Protein AF-A0A200I199-F1 (afdb_monomer)

Sequence (143 aa):
MKKSARWTRQQKIDGLIDVIFMLIFLLCLMLLKYFGISTSFLWPILLFPWMINGALRRKRMFREVTMMMELLDIPVAELRKVLGFGSYDLTEWDEKRTLISLPYLYRLVDYVEERYFIAFHEHYNKEAAAKKLAEKHAAVVSD

Radius of gyration: 23.82 Å; Cα contacts (8 Å, |Δi|>4): 59; chains: 1; bounding box: 81×35×56 Å

Organism: NCBI:txid44008

pLDDT: mean 80.81, std 11.54, range [34.47, 93.56]

Solvent-accessible surface area (backbone atoms only — not comparable to full-atom values): 8459 Å² total; per-residue (Å²): 132,86,75,71,89,72,75,51,74,64,56,52,54,53,52,49,50,53,52,51,53,51,52,54,50,51,50,52,53,51,52,39,48,72,73,70,43,83,61,81,82,50,60,78,53,66,55,46,63,58,53,52,51,49,54,51,49,48,53,50,51,52,51,53,43,50,54,46,27,68,74,67,70,55,52,64,73,55,56,25,57,79,71,70,49,56,81,80,76,52,78,63,96,41,90,90,77,47,90,71,56,67,76,58,49,55,53,48,44,56,50,50,53,52,51,49,52,50,56,49,52,51,50,51,51,51,52,54,49,49,51,55,50,52,52,52,54,54,60,63,72,75,111

Secondary structure (DSSP, 8-state):
-----PPPHHHHHHHHHHHHHHHHHHHHHHHHHHTT---TTSGGGGGHHHHHHHHHHHHHHHHHHHHHHHHTT--HHHHHHHHT--TTT-SS--TTT----HHHHHHHHHHHHHHHHHHHHHHHHHHHHHHHHHHHHHHHH--

Structure (mmCIF, N/CA/C/O backbone):
data_AF-A0A200I199-F1
#
_entry.id   AF-A0A200I199-F1
#
loop_
_atom_site.group_PDB
_atom_site.id
_atom_site.type_symbol
_atom_site.label_atom_id
_atom_site.label_alt_id
_atom_site.label_comp_id
_atom_site.label_asym_id
_atom_site.label_entity_id
_atom_site.label_seq_id
_atom_site.pdbx_PDB_ins_code
_atom_site.Cartn_x
_atom_site.Cartn_y
_atom_site.Cartn_z
_atom_site.occupancy
_atom_site.B_iso_or_equiv
_atom_site.auth_seq_id
_atom_site.auth_comp_id
_atom_site.auth_asym_id
_atom_site.auth_atom_id
_atom_site.pdbx_PDB_model_num
ATOM 1 N N . MET A 1 1 ? -2.308 -23.236 -14.151 1.00 34.47 1 MET A N 1
ATOM 2 C CA . MET A 1 1 ? -2.199 -23.449 -12.688 1.00 34.47 1 MET A CA 1
ATOM 3 C C . MET A 1 1 ? -2.660 -22.189 -11.962 1.00 34.47 1 MET A C 1
ATOM 5 O O . MET A 1 1 ? -1.994 -21.168 -12.074 1.00 34.47 1 MET A O 1
ATOM 9 N N . LYS A 1 2 ? -3.802 -22.218 -11.259 1.00 35.47 2 LYS A N 1
ATOM 10 C CA . LYS A 1 2 ? -4.206 -21.118 -10.366 1.00 35.47 2 LYS A CA 1
ATOM 11 C C . LYS A 1 2 ? -3.280 -21.153 -9.146 1.00 35.47 2 LYS A C 1
ATOM 13 O O . LYS A 1 2 ? -3.455 -22.008 -8.285 1.00 35.47 2 LYS A O 1
ATOM 18 N N . LYS A 1 3 ? -2.273 -20.273 -9.090 1.00 44.31 3 LYS A N 1
ATOM 19 C CA . LYS A 1 3 ? -1.531 -20.019 -7.847 1.00 44.31 3 LYS A CA 1
ATOM 20 C C . LYS A 1 3 ? -2.570 -19.558 -6.823 1.00 44.31 3 LYS A C 1
ATOM 22 O O . LYS A 1 3 ? -3.165 -18.498 -7.003 1.00 44.31 3 LYS A O 1
ATOM 27 N N . SER A 1 4 ? -2.848 -20.377 -5.807 1.00 43.34 4 SER A N 1
ATOM 28 C CA . SER A 1 4 ? -3.635 -19.959 -4.644 1.00 43.34 4 SER A CA 1
ATOM 29 C C . SER A 1 4 ? -3.098 -18.611 -4.176 1.00 43.34 4 SER A C 1
ATOM 31 O O . SER A 1 4 ? -1.875 -18.464 -4.107 1.00 43.34 4 SER A O 1
ATOM 33 N N . ALA A 1 5 ? -3.975 -17.641 -3.909 1.00 57.00 5 ALA A N 1
ATOM 34 C CA . ALA A 1 5 ? -3.603 -16.297 -3.480 1.00 57.00 5 ALA A CA 1
ATOM 35 C C . ALA A 1 5 ? -2.814 -16.368 -2.161 1.00 57.00 5 ALA A C 1
ATOM 37 O O . ALA A 1 5 ? -3.377 -16.313 -1.071 1.00 57.00 5 ALA A O 1
ATOM 38 N N . ARG A 1 6 ? -1.500 -16.581 -2.262 1.00 65.38 6 ARG A N 1
ATOM 39 C CA . ARG A 1 6 ? -0.584 -16.624 -1.131 1.00 65.38 6 ARG A CA 1
ATOM 40 C C . ARG A 1 6 ? -0.460 -15.191 -0.653 1.00 65.38 6 ARG A C 1
ATOM 42 O O . ARG A 1 6 ? -0.031 -14.334 -1.417 1.00 65.38 6 ARG A O 1
ATOM 49 N N . TRP A 1 7 ? -0.888 -14.945 0.577 1.00 61.69 7 TRP A N 1
ATOM 50 C CA . TRP A 1 7 ? -0.803 -13.613 1.156 1.00 61.69 7 TRP A CA 1
ATOM 51 C C . TRP A 1 7 ? 0.652 -13.166 1.212 1.00 61.69 7 TRP A C 1
ATOM 53 O O . TRP A 1 7 ? 1.525 -13.955 1.604 1.00 61.69 7 TRP A O 1
ATOM 63 N N . THR A 1 8 ? 0.884 -11.913 0.832 1.00 73.94 8 THR A N 1
ATOM 64 C CA . THR A 1 8 ? 2.205 -11.288 0.916 1.00 73.94 8 THR A CA 1
ATOM 65 C C . THR A 1 8 ? 2.643 -11.199 2.378 1.00 73.94 8 THR A C 1
ATOM 67 O O . THR A 1 8 ? 1.831 -11.316 3.306 1.00 73.94 8 THR A O 1
ATOM 70 N N . ARG A 1 9 ? 3.947 -11.042 2.629 1.00 77.06 9 ARG A N 1
ATOM 71 C CA . ARG A 1 9 ? 4.453 -10.954 4.009 1.00 77.06 9 ARG A CA 1
ATOM 72 C C . ARG A 1 9 ? 3.818 -9.771 4.744 1.00 77.06 9 ARG A C 1
ATOM 74 O O . ARG A 1 9 ? 3.366 -9.944 5.875 1.00 77.06 9 ARG A O 1
ATOM 81 N N . GLN A 1 10 ? 3.724 -8.619 4.083 1.00 75.94 10 GLN A N 1
ATOM 82 C CA . GLN A 1 10 ? 3.083 -7.429 4.640 1.00 75.94 10 GLN A CA 1
ATOM 83 C C . GLN A 1 10 ? 1.581 -7.641 4.889 1.00 75.94 10 GLN A C 1
ATOM 85 O O . GLN A 1 10 ? 1.108 -7.285 5.964 1.00 75.94 10 GLN A O 1
ATOM 90 N N . GLN A 1 11 ? 0.848 -8.326 3.997 1.00 79.06 11 GLN A N 1
ATOM 91 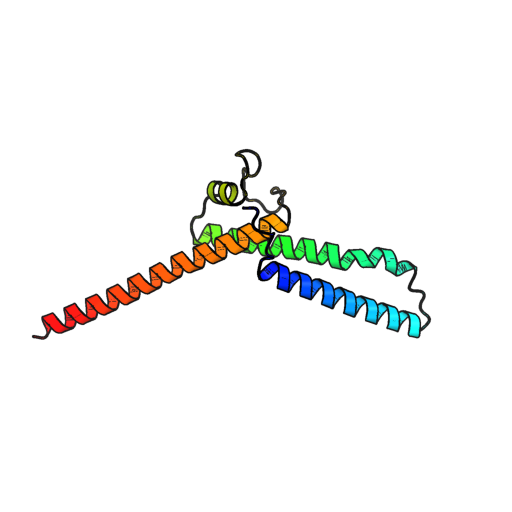C CA . GLN A 1 11 ? -0.569 -8.667 4.229 1.00 79.06 11 GLN A CA 1
ATOM 92 C C . GLN A 1 11 ? -0.786 -9.465 5.517 1.00 79.06 11 GLN A C 1
ATOM 94 O O . GLN A 1 11 ? -1.761 -9.241 6.230 1.00 79.06 11 GLN A O 1
ATOM 99 N N . LYS A 1 12 ? 0.117 -10.400 5.833 1.00 81.44 12 LYS A N 1
ATOM 100 C CA . LYS A 1 12 ? 0.027 -11.194 7.067 1.00 81.44 12 LYS A CA 1
ATOM 101 C C . LYS A 1 12 ? 0.266 -10.349 8.312 1.00 81.44 12 LYS A C 1
ATOM 103 O O . LYS A 1 12 ? -0.459 -10.507 9.288 1.00 81.44 12 LYS A O 1
ATOM 108 N N . ILE A 1 13 ? 1.274 -9.477 8.276 1.00 82.88 13 ILE A N 1
ATOM 109 C CA . ILE A 1 13 ? 1.602 -8.581 9.392 1.00 82.88 13 ILE A CA 1
ATOM 110 C C . ILE A 1 13 ? 0.434 -7.629 9.642 1.00 82.88 13 ILE A C 1
ATOM 112 O O . ILE A 1 13 ? -0.039 -7.514 10.768 1.00 82.88 13 ILE A O 1
ATOM 116 N N . ASP A 1 14 ? -0.084 -7.019 8.583 1.00 81.88 14 ASP A N 1
ATOM 117 C CA . ASP A 1 14 ? -1.200 -6.088 8.669 1.00 81.88 14 ASP A CA 1
ATOM 118 C C . ASP A 1 14 ? -2.497 -6.769 9.130 1.00 81.88 14 ASP A C 1
ATOM 120 O O . ASP A 1 14 ? -3.224 -6.209 9.947 1.00 81.88 14 ASP A O 1
ATOM 124 N N . GLY A 1 15 ? -2.767 -7.996 8.673 1.00 82.62 15 GLY A N 1
ATOM 125 C CA . GLY A 1 15 ? -3.896 -8.786 9.166 1.00 82.62 15 GLY A CA 1
ATOM 126 C C . GLY A 1 15 ? -3.762 -9.145 10.649 1.00 82.62 15 GLY A C 1
ATOM 127 O O . GLY A 1 15 ? -4.745 -9.125 11.384 1.00 82.62 15 GLY A O 1
ATOM 128 N N . LEU A 1 16 ? -2.544 -9.421 11.119 1.00 86.75 16 LEU A N 1
ATOM 129 C CA . LEU A 1 16 ? -2.282 -9.692 12.533 1.00 86.75 16 LEU A CA 1
ATOM 130 C C . LEU A 1 16 ? -2.459 -8.430 13.392 1.00 86.75 16 LEU A C 1
ATOM 132 O O . LEU A 1 16 ? -3.040 -8.507 14.472 1.00 86.75 16 LEU A O 1
ATOM 136 N N . ILE A 1 17 ? -2.034 -7.267 12.890 1.00 84.31 17 ILE A N 1
ATOM 137 C CA . ILE A 1 17 ? -2.279 -5.967 13.532 1.00 84.31 17 ILE A CA 1
ATOM 138 C C . ILE A 1 17 ? -3.784 -5.699 13.653 1.00 84.31 17 ILE A C 1
ATOM 140 O O . ILE A 1 17 ? -4.239 -5.299 14.724 1.00 84.31 17 ILE A O 1
ATOM 144 N N . ASP A 1 18 ? -4.566 -5.965 12.603 1.00 82.94 18 ASP A N 1
ATOM 145 C CA . ASP A 1 18 ? -6.025 -5.796 12.641 1.00 82.94 18 ASP A CA 1
ATOM 146 C C . ASP A 1 18 ? -6.681 -6.682 13.711 1.00 82.94 18 ASP A C 1
ATOM 148 O O . ASP A 1 18 ? -7.536 -6.215 14.467 1.00 82.94 18 ASP A O 1
ATOM 152 N N . VAL A 1 19 ? -6.243 -7.940 13.835 1.00 86.44 19 VAL A N 1
ATOM 153 C CA . VAL A 1 19 ? -6.731 -8.860 14.876 1.00 86.44 19 VAL A CA 1
ATOM 154 C C . VAL A 1 19 ? -6.369 -8.359 16.275 1.00 86.44 19 VAL A C 1
ATOM 156 O O . VAL A 1 19 ? -7.223 -8.365 17.161 1.00 86.44 19 VAL A O 1
ATOM 159 N N . ILE A 1 20 ? -5.136 -7.886 16.487 1.00 87.94 20 ILE A N 1
ATOM 160 C CA . ILE A 1 20 ? -4.716 -7.322 17.780 1.00 87.94 20 ILE A CA 1
ATOM 161 C C . ILE A 1 20 ? -5.582 -6.113 18.146 1.00 87.94 20 ILE A C 1
ATOM 163 O O . ILE A 1 20 ? -6.081 -6.034 19.269 1.00 87.94 20 ILE A O 1
ATOM 167 N N . PHE A 1 21 ? -5.812 -5.194 17.205 1.00 84.31 21 PHE A N 1
ATOM 168 C CA . PHE A 1 21 ? -6.668 -4.029 17.435 1.00 84.31 21 PHE A CA 1
ATOM 169 C C . PHE A 1 21 ? -8.099 -4.425 17.804 1.00 84.31 21 PHE A C 1
ATOM 171 O O . PHE A 1 21 ? -8.669 -3.856 18.735 1.00 84.31 21 PHE A O 1
ATOM 178 N N . MET A 1 22 ? -8.667 -5.421 17.119 1.00 84.06 22 MET A N 1
ATOM 179 C CA . MET A 1 22 ? -9.994 -5.950 17.432 1.00 84.06 22 MET A CA 1
ATOM 180 C C . MET A 1 22 ? -10.054 -6.518 18.858 1.00 84.06 22 MET A C 1
ATOM 182 O O . MET A 1 22 ? -11.002 -6.236 19.589 1.00 84.06 22 MET A O 1
ATOM 186 N N . LEU A 1 23 ? -9.038 -7.277 19.282 1.00 88.38 23 LEU A N 1
ATOM 187 C CA . LEU A 1 23 ? -8.973 -7.843 20.634 1.00 88.38 23 LEU A CA 1
ATOM 188 C C . LEU A 1 23 ? -8.868 -6.758 21.712 1.00 88.38 23 LEU A C 1
ATOM 190 O O . LEU A 1 23 ? -9.593 -6.814 22.704 1.00 88.38 23 LEU A O 1
ATOM 194 N N . ILE A 1 24 ? -8.018 -5.748 21.504 1.00 87.62 24 ILE A N 1
ATOM 195 C CA . ILE A 1 24 ? -7.894 -4.600 22.418 1.00 87.62 24 ILE A CA 1
ATOM 196 C C . ILE A 1 24 ? -9.230 -3.860 22.525 1.00 87.62 24 ILE A C 1
ATOM 198 O O . ILE A 1 24 ? -9.669 -3.508 23.618 1.00 87.62 24 ILE A O 1
ATOM 202 N N . PHE A 1 25 ? -9.913 -3.653 21.401 1.00 83.94 25 PHE A N 1
ATOM 203 C CA . PHE A 1 25 ? -11.207 -2.984 21.388 1.00 83.94 25 PHE A CA 1
ATOM 204 C C . PHE A 1 25 ? -12.283 -3.779 22.145 1.00 83.94 25 PHE A C 1
ATOM 206 O O . PHE A 1 25 ? -13.021 -3.208 22.949 1.00 83.94 25 PHE A O 1
ATOM 213 N N . LEU A 1 26 ? -12.342 -5.101 21.949 1.00 85.94 26 LEU A N 1
ATOM 214 C CA . LEU A 1 26 ? -13.243 -5.980 22.701 1.00 85.94 26 LEU A CA 1
ATOM 215 C C . LEU A 1 26 ? -12.957 -5.934 24.208 1.00 85.94 26 LEU A C 1
ATOM 217 O O . LEU A 1 26 ? -13.896 -5.859 25.001 1.00 85.94 26 LEU A O 1
ATOM 221 N N . LEU A 1 27 ? -11.682 -5.905 24.605 1.00 88.94 27 LEU A N 1
ATOM 222 C CA . LEU A 1 27 ? -11.282 -5.739 26.003 1.00 88.94 27 LEU A CA 1
ATOM 223 C C . LEU A 1 27 ? -11.815 -4.415 26.581 1.00 88.94 27 LEU A C 1
ATOM 225 O O . LEU A 1 27 ? -12.409 -4.408 27.658 1.00 88.94 27 LEU A O 1
ATOM 229 N N . CYS A 1 28 ? -11.675 -3.304 25.850 1.00 87.00 28 CYS A N 1
ATOM 230 C CA . CYS A 1 28 ? -12.222 -2.006 26.256 1.00 87.00 28 CYS A CA 1
ATOM 231 C C . CYS A 1 28 ? -13.749 -2.040 26.415 1.00 87.00 28 CYS A C 1
ATOM 233 O O . CYS A 1 28 ? -14.273 -1.504 27.390 1.00 87.00 28 CYS A O 1
ATOM 235 N N . LEU A 1 29 ? -14.473 -2.700 25.503 1.00 85.12 29 LEU A N 1
ATOM 236 C CA . LEU A 1 29 ? -15.924 -2.872 25.631 1.00 85.12 29 LEU A CA 1
ATOM 237 C C . LEU A 1 29 ? -16.302 -3.682 26.876 1.00 85.12 29 LEU A C 1
ATOM 239 O O . LEU A 1 29 ? -17.277 -3.344 27.551 1.00 85.12 29 LEU A O 1
ATOM 243 N N . MET A 1 30 ? -15.539 -4.730 27.198 1.00 86.12 30 MET A N 1
ATOM 244 C CA . MET A 1 30 ? -15.750 -5.510 28.419 1.00 86.12 30 MET A CA 1
ATOM 245 C C . MET A 1 30 ? -15.519 -4.666 29.675 1.00 86.12 30 MET A C 1
ATOM 247 O O . MET A 1 30 ? -16.334 -4.728 30.593 1.00 86.12 30 MET A O 1
ATOM 251 N N . LEU A 1 31 ? -14.469 -3.838 29.701 1.00 89.19 31 LEU A N 1
ATOM 252 C CA . LEU A 1 31 ? -14.203 -2.916 30.809 1.00 89.19 31 LEU A CA 1
ATOM 253 C C . LEU A 1 31 ? -15.322 -1.878 30.968 1.00 89.19 31 LEU A C 1
ATOM 255 O O . LEU A 1 31 ? -15.814 -1.673 32.071 1.00 89.19 31 LEU A O 1
ATOM 259 N N . LEU A 1 32 ? -15.788 -1.267 29.877 1.00 87.50 32 LEU A N 1
ATOM 260 C CA . LEU A 1 32 ? -16.901 -0.309 29.921 1.00 87.50 32 LEU A CA 1
ATOM 261 C C . LEU A 1 32 ? -18.183 -0.944 30.471 1.00 87.50 32 LEU A C 1
ATOM 263 O O . LEU A 1 32 ? -18.854 -0.351 31.316 1.00 87.50 32 LEU A O 1
ATOM 267 N N . LYS A 1 33 ? -18.483 -2.178 30.047 1.00 84.75 33 LYS A N 1
ATOM 268 C CA . LYS A 1 33 ? -19.611 -2.947 30.581 1.00 84.75 33 LYS A CA 1
ATOM 269 C C . LYS A 1 33 ? -19.428 -3.271 32.066 1.00 84.75 33 LYS A C 1
ATOM 271 O O . LYS A 1 33 ? -20.401 -3.212 32.812 1.00 84.75 33 LYS A O 1
ATOM 276 N N . TYR A 1 34 ? -18.205 -3.578 32.500 1.00 89.06 34 TYR A N 1
ATOM 277 C CA . TYR A 1 34 ? -17.876 -3.804 33.910 1.00 89.06 34 TYR A CA 1
ATOM 278 C C . TYR A 1 34 ? -18.137 -2.558 34.774 1.00 89.06 34 TYR A C 1
ATOM 280 O O . TYR A 1 34 ? -18.671 -2.679 35.871 1.00 89.06 34 TYR A O 1
ATOM 288 N N . PHE A 1 35 ? -17.864 -1.358 34.255 1.00 89.31 35 PHE A N 1
ATOM 289 C CA . PHE A 1 35 ? -18.186 -0.085 34.917 1.00 89.31 35 PHE A CA 1
ATOM 290 C C . PHE A 1 35 ? -19.660 0.352 34.781 1.00 89.31 35 PHE A C 1
ATOM 292 O O . PHE A 1 35 ? -20.008 1.459 35.182 1.00 89.31 35 PHE A O 1
ATOM 299 N N . GLY A 1 36 ? -20.540 -0.486 34.219 1.00 85.88 36 GLY A N 1
ATOM 300 C CA . GLY A 1 36 ? -21.971 -0.187 34.079 1.00 85.88 36 GLY A CA 1
ATOM 301 C C . GLY A 1 36 ? -22.314 0.808 32.965 1.00 85.88 36 GLY A C 1
ATOM 302 O O . GLY A 1 36 ? -23.450 1.275 32.885 1.00 85.88 36 GLY A O 1
ATOM 303 N N . ILE A 1 37 ? -21.363 1.129 32.083 1.00 85.00 37 ILE A N 1
ATOM 304 C CA . ILE A 1 37 ? -21.588 2.021 30.944 1.00 85.00 37 ILE A CA 1
ATOM 305 C C . ILE A 1 37 ? -22.229 1.216 29.809 1.00 85.00 37 ILE A C 1
ATOM 307 O O . ILE A 1 37 ? -21.712 0.178 29.388 1.00 85.00 37 ILE A O 1
ATOM 311 N N . SER A 1 38 ? -23.354 1.703 29.280 1.00 82.19 38 SER A N 1
ATOM 312 C CA . SER A 1 38 ? -23.994 1.104 28.105 1.00 82.19 38 SER A CA 1
ATOM 313 C C . SER A 1 38 ? -23.074 1.208 26.890 1.00 82.19 38 SER A C 1
ATOM 315 O O . SER A 1 38 ? -22.719 2.301 26.465 1.00 82.19 38 SER A O 1
ATOM 317 N N . THR A 1 39 ? -22.703 0.075 26.301 1.00 75.81 39 THR A N 1
ATOM 318 C CA . THR A 1 39 ? -21.849 0.017 25.105 1.00 75.81 39 THR A CA 1
ATOM 319 C C . THR A 1 39 ? -22.647 -0.018 23.799 1.00 75.81 39 THR A C 1
ATOM 321 O O . THR A 1 39 ? -22.062 -0.034 22.717 1.00 75.81 39 THR A O 1
ATOM 324 N N . SER A 1 40 ? -23.984 0.022 23.869 1.00 76.69 40 SER A N 1
ATOM 325 C CA . SER A 1 40 ? -24.878 -0.115 22.709 1.00 76.69 40 SER A CA 1
ATOM 326 C C . SER A 1 40 ? -24.688 0.978 21.648 1.00 76.69 40 SER A C 1
ATOM 328 O O . SER A 1 40 ? -24.927 0.741 20.468 1.00 76.69 40 SER A O 1
ATOM 330 N N . PHE A 1 41 ? -24.214 2.163 22.038 1.00 76.75 41 PHE A N 1
ATOM 331 C CA . PHE A 1 41 ? -23.944 3.265 21.107 1.00 76.75 41 PHE A CA 1
ATOM 332 C C . PHE A 1 41 ? -22.559 3.182 20.440 1.00 76.75 41 PHE A C 1
ATOM 334 O O . PHE A 1 41 ? -22.297 3.922 19.497 1.00 76.75 41 PHE A O 1
ATOM 341 N N . LEU A 1 42 ? -21.670 2.295 20.908 1.00 75.00 42 LEU A N 1
ATOM 342 C CA . LEU A 1 42 ? -20.308 2.129 20.380 1.00 75.00 42 LEU A CA 1
ATOM 343 C C . LEU A 1 42 ? -20.232 1.109 19.234 1.00 75.00 42 LEU A C 1
ATOM 345 O O . LEU A 1 42 ? -19.200 1.006 18.574 1.00 75.00 42 LEU A O 1
ATOM 349 N N . TRP A 1 43 ? -21.320 0.384 18.949 1.00 72.38 43 TRP A N 1
ATOM 350 C CA . TRP A 1 43 ? -21.381 -0.573 17.838 1.00 72.38 43 TRP A CA 1
ATOM 351 C C . TRP A 1 43 ? -21.053 0.028 16.460 1.00 72.38 43 TRP A C 1
ATOM 353 O O . TRP A 1 43 ? -20.319 -0.615 15.715 1.00 72.38 43 TRP A O 1
ATOM 363 N N . PRO A 1 44 ? -21.482 1.254 16.101 1.00 71.94 44 PRO A N 1
ATOM 364 C CA . PRO A 1 44 ? -21.072 1.890 14.844 1.00 71.94 44 PRO A CA 1
ATOM 365 C C . PRO A 1 44 ? -19.565 2.187 14.772 1.00 71.94 44 PRO A C 1
ATOM 367 O O . PRO A 1 44 ? -18.992 2.255 13.686 1.00 71.94 44 PRO A O 1
ATOM 370 N N . ILE A 1 45 ? -18.902 2.333 15.925 1.00 73.12 45 ILE A N 1
ATOM 371 C CA . ILE A 1 45 ? -17.468 2.633 16.024 1.00 73.12 45 ILE A CA 1
ATOM 372 C C . ILE A 1 45 ? -16.620 1.363 15.825 1.00 73.12 45 ILE A C 1
ATOM 374 O O . ILE A 1 45 ? -15.435 1.476 15.534 1.00 73.12 45 ILE A O 1
ATOM 378 N N . LEU A 1 46 ? -17.200 0.153 15.852 1.00 68.06 46 LEU A N 1
ATOM 379 C CA . LEU A 1 46 ? -16.466 -1.095 15.562 1.00 68.06 46 LEU A CA 1
ATOM 380 C C . LEU A 1 46 ? -15.801 -1.109 14.185 1.00 68.06 46 LEU A C 1
ATOM 382 O O . LEU A 1 46 ? -14.734 -1.695 14.019 1.00 68.06 46 LEU A O 1
ATOM 386 N N . LEU A 1 47 ? -16.421 -0.467 13.195 1.00 66.75 47 LEU A N 1
ATOM 387 C CA . LEU A 1 47 ? -15.892 -0.416 11.831 1.00 66.75 47 LEU A CA 1
ATOM 388 C C . LEU A 1 47 ? -14.843 0.691 11.652 1.00 66.75 47 LEU A C 1
ATOM 390 O O . LEU A 1 47 ? -14.075 0.674 10.690 1.00 66.75 47 LEU A O 1
ATOM 394 N N . PHE A 1 48 ? -14.778 1.643 12.585 1.00 68.56 48 PHE A N 1
ATOM 395 C CA . PHE A 1 48 ? -13.920 2.822 12.495 1.00 68.56 48 PHE A CA 1
ATOM 396 C C . PHE A 1 48 ? -12.419 2.482 12.509 1.00 68.56 48 PHE A C 1
ATOM 398 O O . PHE A 1 48 ? -11.705 2.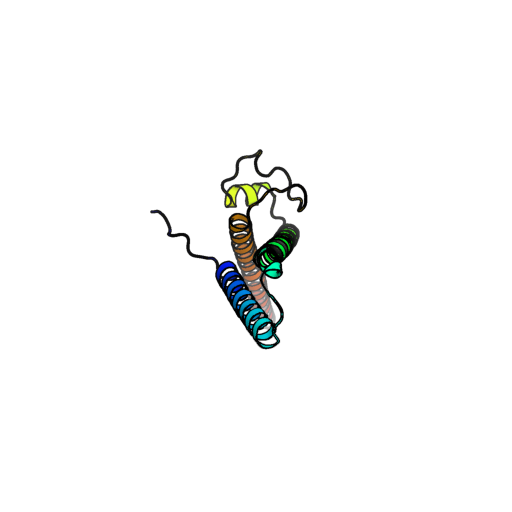976 11.632 1.00 68.56 48 PHE A O 1
ATOM 405 N N . PRO A 1 49 ? -11.919 1.600 13.404 1.00 67.75 49 PRO A N 1
ATOM 406 C CA . PRO A 1 49 ? -10.533 1.139 13.368 1.00 67.75 49 PRO A CA 1
ATOM 407 C C . PRO A 1 49 ? -10.167 0.493 12.031 1.00 67.75 49 PRO A C 1
ATOM 409 O O . PRO A 1 49 ? -9.089 0.750 11.499 1.00 67.75 49 PRO A O 1
ATOM 412 N N . TRP A 1 50 ? -11.085 -0.286 11.449 1.00 67.38 50 TRP A N 1
ATOM 413 C CA . TRP A 1 50 ? -10.853 -0.955 10.171 1.00 67.38 50 TRP A CA 1
ATOM 414 C C . TRP A 1 50 ? -10.750 0.057 9.020 1.00 67.38 50 TRP A C 1
ATOM 416 O O . TRP A 1 50 ? -9.810 -0.012 8.224 1.00 67.38 50 TRP A O 1
ATOM 426 N N . MET A 1 51 ? -11.647 1.051 8.969 1.00 68.19 51 MET A N 1
ATOM 427 C CA . MET A 1 51 ? -11.594 2.113 7.956 1.00 68.19 51 MET A CA 1
ATOM 428 C C . MET A 1 51 ? -10.343 2.991 8.085 1.00 68.19 51 MET A C 1
ATOM 430 O O . MET A 1 51 ? -9.667 3.240 7.084 1.00 68.19 51 MET A O 1
ATOM 434 N N . ILE A 1 52 ? -10.005 3.441 9.300 1.00 73.50 52 ILE A N 1
ATOM 435 C CA . ILE A 1 52 ? -8.840 4.307 9.540 1.00 73.50 52 ILE A CA 1
ATOM 436 C C . ILE A 1 52 ? -7.546 3.562 9.203 1.00 73.50 52 ILE A C 1
ATOM 438 O O . ILE A 1 52 ? -6.726 4.077 8.440 1.00 73.50 52 ILE A O 1
ATOM 442 N N . ASN A 1 53 ? -7.372 2.331 9.700 1.00 75.31 53 ASN A N 1
ATOM 443 C CA . ASN A 1 53 ? -6.181 1.542 9.386 1.00 75.31 53 ASN A CA 1
ATOM 444 C C . ASN A 1 53 ? -6.091 1.223 7.894 1.00 75.31 53 ASN A C 1
ATOM 446 O O . ASN A 1 53 ? -4.989 1.184 7.351 1.00 75.31 53 ASN A O 1
ATOM 450 N N . GLY A 1 54 ? -7.215 0.989 7.212 1.00 79.12 54 GLY A N 1
ATOM 451 C CA . GLY A 1 54 ? -7.237 0.780 5.763 1.00 79.12 54 GLY A CA 1
ATOM 452 C C . GLY A 1 54 ? -6.721 1.997 4.989 1.00 79.12 54 GLY A C 1
ATOM 453 O O . GLY A 1 54 ? -5.824 1.865 4.155 1.00 79.12 54 GLY A O 1
ATOM 454 N N . ALA A 1 55 ? -7.226 3.192 5.307 1.00 80.81 55 ALA A N 1
ATOM 455 C CA . ALA A 1 55 ? -6.808 4.435 4.658 1.00 80.81 55 ALA A CA 1
ATOM 456 C C . ALA A 1 55 ? -5.335 4.780 4.941 1.00 80.81 55 ALA A C 1
ATOM 458 O O . ALA A 1 55 ? -4.589 5.130 4.023 1.00 80.81 55 ALA A O 1
ATOM 459 N N . LEU A 1 56 ? -4.891 4.628 6.194 1.00 84.12 56 LEU A N 1
ATOM 460 C CA . LEU A 1 56 ? -3.498 4.863 6.583 1.00 84.12 56 LEU A CA 1
ATOM 461 C C . LEU A 1 56 ? -2.536 3.879 5.904 1.00 84.12 56 LEU A C 1
ATOM 463 O O . LEU A 1 56 ? -1.486 4.298 5.413 1.00 84.12 56 LEU A O 1
ATOM 467 N N . ARG A 1 57 ? -2.894 2.588 5.828 1.00 85.88 57 ARG A N 1
ATOM 468 C CA . ARG A 1 57 ? -2.104 1.570 5.113 1.00 85.88 57 ARG A CA 1
ATOM 469 C C . ARG A 1 57 ? -1.993 1.891 3.632 1.00 85.88 57 ARG A C 1
ATOM 471 O O . ARG A 1 57 ? -0.884 1.913 3.106 1.00 85.88 57 ARG A O 1
ATOM 478 N N . ARG A 1 58 ? -3.116 2.226 2.989 1.00 89.00 58 ARG A N 1
ATOM 479 C CA . ARG A 1 58 ? -3.143 2.625 1.577 1.00 89.00 58 ARG A CA 1
ATOM 480 C C . ARG A 1 58 ? -2.175 3.777 1.312 1.00 89.00 58 ARG A C 1
ATOM 482 O O . ARG A 1 58 ? -1.358 3.689 0.403 1.00 89.00 58 ARG A O 1
ATOM 489 N N . LYS A 1 59 ? -2.234 4.826 2.135 1.00 89.31 59 LYS A N 1
ATOM 490 C CA . LYS A 1 59 ? -1.360 6.000 2.024 1.00 89.31 59 LYS A CA 1
ATOM 491 C C . LYS A 1 59 ? 0.119 5.658 2.205 1.00 89.31 59 LYS A C 1
ATOM 493 O O . LYS A 1 59 ? 0.959 6.151 1.457 1.00 89.31 59 LYS A O 1
ATOM 498 N N . ARG A 1 60 ? 0.440 4.807 3.184 1.00 90.25 60 ARG A N 1
ATOM 499 C CA . ARG A 1 60 ? 1.812 4.341 3.428 1.00 90.25 60 ARG A CA 1
ATOM 500 C C . ARG A 1 60 ? 2.366 3.587 2.218 1.00 90.25 60 ARG A C 1
ATOM 502 O O . ARG A 1 60 ? 3.417 3.968 1.720 1.00 90.25 60 ARG A O 1
ATOM 509 N N . MET A 1 61 ? 1.632 2.589 1.726 1.00 91.19 61 MET A N 1
ATOM 510 C CA . MET A 1 61 ? 2.044 1.770 0.578 1.00 91.19 61 MET A CA 1
ATOM 511 C C . MET A 1 61 ? 2.171 2.601 -0.692 1.00 91.19 61 MET A C 1
ATOM 513 O O . MET A 1 61 ? 3.103 2.410 -1.461 1.00 91.19 61 MET A O 1
ATOM 517 N N . PHE A 1 62 ? 1.260 3.554 -0.904 1.00 93.31 62 PHE A N 1
ATOM 518 C CA . PHE A 1 62 ? 1.344 4.446 -2.053 1.00 93.31 62 PHE A CA 1
ATOM 519 C C . PHE A 1 62 ? 2.648 5.249 -2.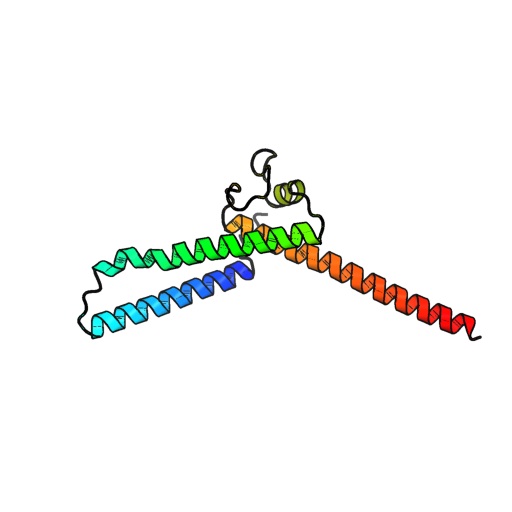032 1.00 93.31 62 PHE A C 1
ATOM 521 O O . PHE A 1 62 ? 3.355 5.286 -3.031 1.00 93.31 62 PHE A O 1
ATOM 528 N N . ARG A 1 63 ? 3.002 5.826 -0.875 1.00 91.69 63 ARG A N 1
ATOM 529 C CA . ARG A 1 63 ? 4.252 6.576 -0.697 1.00 91.69 63 ARG A CA 1
ATOM 530 C C . ARG A 1 63 ? 5.492 5.705 -0.889 1.00 91.69 63 ARG A C 1
ATOM 532 O O . ARG A 1 63 ? 6.457 6.165 -1.481 1.00 91.69 63 ARG A O 1
ATOM 539 N N . GLU A 1 64 ? 5.468 4.481 -0.375 1.00 91.56 64 GLU A N 1
ATOM 540 C CA . GLU A 1 64 ? 6.562 3.519 -0.524 1.00 91.56 64 GLU A CA 1
ATOM 541 C C . GLU A 1 64 ? 6.802 3.174 -1.995 1.00 91.56 64 GLU A C 1
ATOM 543 O O . GLU A 1 64 ? 7.926 3.280 -2.480 1.00 91.56 64 GLU A O 1
ATOM 548 N N . VAL A 1 65 ? 5.731 2.875 -2.735 1.00 93.19 65 VAL A N 1
ATOM 549 C CA . VAL A 1 65 ? 5.813 2.647 -4.180 1.00 93.19 65 VAL A CA 1
ATOM 550 C C . VAL A 1 65 ? 6.305 3.902 -4.902 1.00 93.19 65 VAL A C 1
ATOM 552 O O . VAL A 1 65 ? 7.217 3.782 -5.709 1.00 93.19 65 VAL A O 1
ATOM 555 N N . THR A 1 66 ? 5.788 5.098 -4.588 1.00 93.56 66 THR A N 1
ATOM 556 C CA . THR A 1 66 ? 6.271 6.360 -5.183 1.00 93.56 66 THR A CA 1
ATOM 557 C C . THR A 1 66 ? 7.771 6.548 -4.973 1.00 93.56 66 THR A C 1
ATOM 559 O O . THR A 1 66 ? 8.494 6.808 -5.927 1.00 93.56 66 THR A O 1
ATOM 562 N N . MET A 1 67 ? 8.250 6.372 -3.739 1.00 92.88 67 MET A N 1
ATOM 563 C CA . MET A 1 67 ? 9.666 6.531 -3.412 1.00 92.88 67 MET A CA 1
ATOM 564 C C . MET A 1 67 ? 10.536 5.556 -4.212 1.00 92.88 67 MET A C 1
ATOM 566 O O . MET A 1 67 ? 11.572 5.944 -4.742 1.00 92.88 67 MET A O 1
ATOM 570 N N . MET A 1 68 ? 10.113 4.296 -4.326 1.00 92.12 68 MET A N 1
ATOM 571 C CA . MET A 1 68 ? 10.859 3.293 -5.086 1.00 92.12 68 MET A CA 1
ATOM 572 C C . MET A 1 68 ? 10.796 3.530 -6.595 1.00 92.12 68 MET A C 1
ATOM 574 O O . MET A 1 68 ? 11.778 3.272 -7.287 1.00 92.12 68 MET A O 1
ATOM 578 N N . MET A 1 69 ? 9.674 4.037 -7.113 1.00 92.75 69 MET A N 1
ATOM 579 C CA . MET A 1 69 ? 9.570 4.437 -8.515 1.00 92.75 69 MET A CA 1
ATOM 580 C C . MET A 1 69 ? 10.566 5.539 -8.855 1.00 92.75 69 MET A C 1
ATOM 582 O O . MET A 1 69 ? 11.228 5.439 -9.879 1.00 92.75 69 MET A O 1
ATOM 586 N N . GLU A 1 70 ? 10.672 6.560 -8.002 1.00 91.00 70 GLU A N 1
ATOM 587 C CA . GLU A 1 70 ? 11.622 7.661 -8.176 1.00 91.00 70 GLU A CA 1
ATOM 588 C C . GLU A 1 70 ? 13.072 7.184 -8.037 1.00 91.00 70 GLU A C 1
ATOM 590 O O . GLU A 1 70 ? 13.935 7.605 -8.795 1.00 91.00 70 GLU A O 1
ATOM 595 N N . LEU A 1 71 ? 13.348 6.278 -7.095 1.00 89.94 71 LEU A N 1
ATOM 596 C CA . LEU A 1 71 ? 14.702 5.778 -6.848 1.00 89.94 71 LEU A CA 1
ATOM 597 C C . LEU A 1 71 ? 15.232 4.872 -7.970 1.00 89.94 71 LEU A C 1
ATOM 599 O O . LEU A 1 71 ? 16.437 4.826 -8.207 1.00 89.94 71 LEU A O 1
ATOM 603 N N . LEU A 1 72 ? 14.348 4.102 -8.604 1.00 89.25 72 LEU A N 1
ATOM 604 C CA . LEU A 1 72 ? 14.694 3.083 -9.600 1.00 89.25 72 LEU A CA 1
ATOM 605 C C . LEU A 1 72 ? 14.247 3.464 -11.022 1.00 89.25 72 LEU A C 1
ATOM 607 O O . LEU A 1 72 ? 14.273 2.609 -11.907 1.00 89.25 72 LEU A O 1
ATOM 611 N N . ASP A 1 73 ? 13.797 4.706 -11.226 1.00 91.44 73 ASP A N 1
ATOM 612 C CA . ASP A 1 73 ? 13.246 5.226 -12.485 1.00 91.44 73 ASP A CA 1
ATOM 613 C C . ASP A 1 73 ? 12.168 4.314 -13.114 1.00 91.44 73 ASP A C 1
ATOM 615 O O . ASP A 1 73 ? 12.114 4.109 -14.330 1.00 91.44 73 ASP A O 1
ATOM 619 N N . ILE A 1 74 ? 11.286 3.735 -12.288 1.00 90.19 74 ILE A N 1
ATOM 620 C CA . ILE A 1 74 ? 10.250 2.799 -12.756 1.00 90.19 74 ILE A CA 1
ATOM 621 C C . ILE A 1 74 ? 9.089 3.584 -13.384 1.00 90.19 74 ILE A C 1
ATOM 623 O O . ILE A 1 74 ? 8.384 4.316 -12.680 1.00 90.19 74 ILE A O 1
ATOM 627 N N . PRO A 1 75 ? 8.790 3.397 -14.683 1.00 92.56 75 PRO A N 1
ATOM 628 C CA . PRO A 1 75 ? 7.685 4.096 -15.319 1.00 92.56 75 PRO A CA 1
ATOM 629 C C . PRO A 1 75 ? 6.328 3.519 -14.890 1.00 92.56 75 PRO A C 1
ATOM 631 O O . PRO A 1 75 ? 6.162 2.311 -14.710 1.00 92.56 75 PRO A O 1
ATOM 634 N N . VAL A 1 76 ? 5.291 4.364 -14.860 1.00 90.94 76 VAL A N 1
ATOM 635 C CA . VAL A 1 76 ? 3.895 3.959 -14.563 1.00 90.94 76 VAL A CA 1
ATOM 636 C C . VAL A 1 76 ? 3.414 2.820 -15.478 1.00 90.94 76 VAL A C 1
ATOM 638 O O . VAL A 1 76 ? 2.656 1.942 -15.062 1.00 90.94 76 VAL A O 1
ATOM 641 N N . ALA A 1 77 ? 3.891 2.792 -16.726 1.00 91.31 77 ALA A N 1
ATOM 642 C CA . ALA A 1 77 ? 3.588 1.731 -17.684 1.00 91.31 77 ALA A CA 1
ATOM 643 C C . ALA A 1 77 ? 4.072 0.343 -17.224 1.00 91.31 77 ALA A C 1
ATOM 645 O O . ALA A 1 77 ? 3.456 -0.662 -17.578 1.00 91.31 77 ALA A O 1
ATOM 646 N N . GLU A 1 78 ? 5.150 0.271 -16.442 1.00 91.31 78 GLU A N 1
ATOM 647 C CA . GLU A 1 78 ? 5.641 -0.981 -15.869 1.00 91.31 78 GLU A CA 1
ATOM 648 C C . GLU A 1 78 ? 4.752 -1.438 -14.707 1.00 91.31 78 GLU A C 1
ATOM 650 O O . GLU A 1 78 ? 4.309 -2.587 -14.707 1.00 91.31 78 GLU A O 1
ATOM 655 N N . LEU A 1 79 ? 4.359 -0.530 -13.804 1.00 91.56 79 LEU A N 1
ATOM 656 C CA . LEU A 1 79 ? 3.400 -0.846 -12.733 1.00 91.56 79 LEU A CA 1
ATOM 657 C C . LEU A 1 79 ? 2.076 -1.381 -13.289 1.00 91.56 79 LEU A C 1
ATOM 659 O O . LEU A 1 79 ? 1.517 -2.358 -12.793 1.00 91.56 79 LEU A O 1
ATOM 663 N N . ARG A 1 80 ? 1.597 -0.777 -14.378 1.00 91.56 80 ARG A N 1
ATOM 664 C CA . ARG A 1 80 ? 0.395 -1.216 -15.088 1.00 91.56 80 ARG A CA 1
ATOM 665 C C . ARG A 1 80 ? 0.512 -2.669 -15.568 1.00 91.56 80 ARG A C 1
ATOM 667 O O . ARG A 1 80 ? -0.429 -3.443 -15.395 1.00 91.56 80 ARG A O 1
ATOM 674 N N . LYS A 1 81 ? 1.668 -3.066 -16.115 1.00 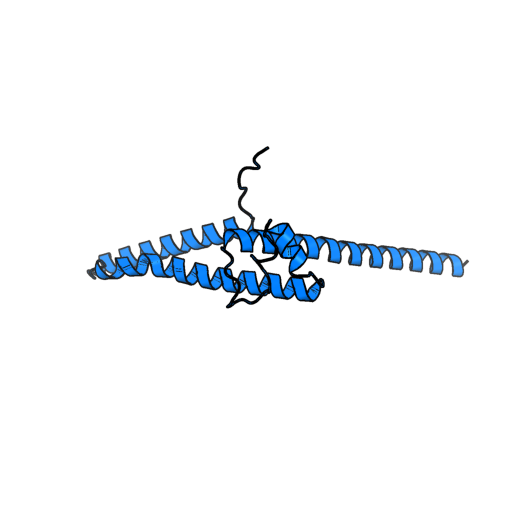90.44 81 LYS A N 1
ATOM 675 C CA . LYS A 1 81 ? 1.923 -4.456 -16.535 1.00 90.44 81 LYS A CA 1
ATOM 676 C C . LYS A 1 81 ? 1.899 -5.417 -15.349 1.00 90.44 81 LYS A C 1
ATOM 678 O O . LYS A 1 81 ? 1.279 -6.471 -15.453 1.00 90.44 81 LYS A O 1
ATOM 683 N N . VAL A 1 82 ? 2.511 -5.039 -14.224 1.00 89.88 82 VAL A N 1
ATOM 684 C CA . VAL A 1 82 ? 2.513 -5.842 -12.984 1.00 89.88 82 VAL A CA 1
ATOM 685 C C . VAL A 1 82 ? 1.088 -6.094 -12.483 1.00 89.88 82 VAL A C 1
ATOM 687 O O . VAL A 1 82 ? 0.764 -7.189 -12.021 1.00 89.88 82 VAL A O 1
ATOM 690 N N . LEU A 1 83 ? 0.212 -5.100 -12.616 1.00 89.31 83 LEU A N 1
ATOM 691 C CA . LEU A 1 83 ? -1.189 -5.199 -12.210 1.00 89.31 83 LEU A CA 1
ATOM 692 C C . LEU A 1 83 ? -2.098 -5.889 -13.235 1.00 89.31 83 LEU A C 1
ATOM 694 O O . LEU A 1 83 ? -3.220 -6.260 -12.888 1.00 89.31 83 LEU A O 1
ATOM 698 N N . GLY A 1 84 ? -1.629 -6.091 -14.470 1.00 87.62 84 GLY A N 1
ATOM 699 C CA . GLY A 1 84 ? -2.460 -6.568 -15.578 1.00 87.62 84 GLY A CA 1
ATOM 700 C C . GLY A 1 84 ? -3.504 -5.541 -16.023 1.00 87.62 84 GLY A C 1
ATOM 701 O O . GLY A 1 84 ? -4.576 -5.916 -16.484 1.00 87.62 84 GLY A O 1
ATOM 702 N N . PHE A 1 85 ? -3.210 -4.258 -15.829 1.00 89.69 85 PHE A N 1
ATOM 703 C CA . PHE A 1 85 ? -4.101 -3.146 -16.142 1.00 89.69 85 PHE A CA 1
ATOM 704 C C . PHE A 1 85 ? -3.954 -2.708 -17.606 1.00 89.69 85 PHE A C 1
ATOM 706 O O . PHE A 1 85 ? -2.883 -2.805 -18.211 1.00 89.69 85 PHE A O 1
ATOM 713 N N . GLY A 1 86 ? -5.042 -2.214 -18.187 1.00 85.38 86 GLY A N 1
ATOM 714 C CA . GLY A 1 86 ? -5.066 -1.575 -19.495 1.00 85.38 86 GLY A CA 1
ATOM 715 C C . GLY A 1 86 ? -4.513 -0.151 -19.453 1.00 85.38 86 GLY A C 1
ATOM 716 O O . GLY A 1 86 ? -4.273 0.429 -18.392 1.00 85.38 86 GLY A O 1
ATOM 717 N N . SER A 1 87 ? -4.302 0.447 -20.629 1.00 82.31 87 SER A N 1
ATOM 718 C CA . SER A 1 87 ? -3.691 1.778 -20.747 1.00 82.31 87 SER A CA 1
ATOM 719 C C . SER A 1 87 ? -4.466 2.903 -20.068 1.00 82.31 87 SER A C 1
ATOM 721 O O . SER A 1 87 ? -3.867 3.905 -19.684 1.00 82.31 87 SER A O 1
ATOM 723 N N . TYR A 1 88 ? -5.773 2.713 -19.912 1.00 83.88 88 TYR A N 1
ATOM 724 C CA . TYR A 1 88 ? -6.696 3.682 -19.334 1.00 83.88 88 TYR A CA 1
ATOM 725 C C . TYR A 1 88 ? -6.940 3.468 -17.835 1.00 83.88 88 TYR A C 1
ATOM 727 O O . TYR A 1 88 ? -7.398 4.387 -17.168 1.00 83.88 88 TYR A O 1
ATOM 735 N N . ASP A 1 89 ? -6.600 2.294 -17.297 1.00 82.56 89 ASP A N 1
ATOM 736 C CA . ASP A 1 89 ? -6.881 1.942 -15.897 1.00 82.56 89 ASP A CA 1
ATOM 737 C C . ASP A 1 89 ? -5.910 2.622 -14.919 1.00 82.56 89 ASP A C 1
ATOM 739 O O . ASP A 1 89 ? -6.234 2.854 -13.757 1.00 82.56 89 ASP A O 1
ATOM 743 N N . LEU A 1 90 ? -4.700 2.936 -15.391 1.00 85.31 90 LEU A N 1
ATOM 744 C CA . LEU A 1 90 ? -3.678 3.651 -14.631 1.00 85.31 90 LEU A CA 1
ATOM 745 C C . LEU A 1 90 ? -2.882 4.549 -15.573 1.00 85.31 90 LEU A C 1
ATOM 747 O O . LEU A 1 90 ? -1.885 4.117 -16.157 1.00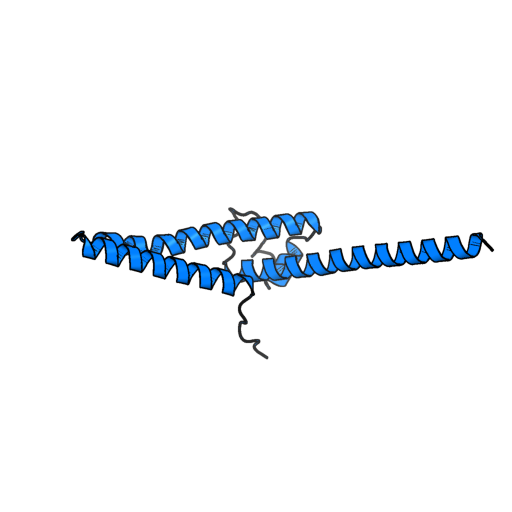 85.31 90 LEU A O 1
ATOM 751 N N . THR A 1 91 ? -3.355 5.778 -15.761 1.00 86.31 91 THR A N 1
ATOM 752 C CA . THR A 1 91 ? -2.708 6.788 -16.612 1.00 86.31 91 THR A CA 1
ATOM 753 C C . THR A 1 91 ? -1.570 7.490 -15.883 1.00 86.31 91 THR A C 1
ATOM 755 O O . THR A 1 91 ? -0.471 7.597 -16.419 1.00 86.31 91 THR A O 1
ATOM 758 N N . GLU A 1 92 ? -1.828 7.905 -14.647 1.00 88.38 92 GLU A N 1
ATOM 759 C CA . GLU A 1 92 ? -0.919 8.661 -13.792 1.00 88.38 92 GLU A CA 1
ATOM 760 C C . GLU A 1 92 ? -0.842 8.007 -12.412 1.00 88.38 92 GLU A C 1
ATOM 762 O O . GLU A 1 92 ? -1.796 7.373 -11.959 1.00 88.38 92 GLU A O 1
ATOM 767 N N . TRP A 1 93 ? 0.296 8.175 -11.740 1.00 90.88 93 TRP A N 1
ATOM 768 C CA . TRP A 1 93 ? 0.489 7.728 -10.365 1.00 90.88 93 TRP A CA 1
ATOM 769 C C . TRP A 1 93 ? 0.318 8.911 -9.404 1.00 90.88 93 TRP A C 1
ATOM 771 O O . TRP A 1 93 ? 1.273 9.600 -9.062 1.00 90.88 93 TRP A O 1
ATOM 781 N N . ASP A 1 94 ? -0.923 9.153 -8.977 1.00 89.81 94 ASP A N 1
ATOM 782 C CA . ASP A 1 94 ? -1.284 10.199 -8.003 1.00 89.81 94 ASP A CA 1
ATOM 783 C C . ASP A 1 94 ? -2.171 9.638 -6.876 1.00 89.81 94 ASP A C 1
ATOM 785 O O . ASP A 1 94 ? -3.180 8.985 -7.142 1.00 89.81 94 ASP A O 1
ATOM 789 N N . GLU A 1 95 ? -1.830 9.894 -5.607 1.00 84.56 95 GLU A N 1
ATOM 790 C CA . GLU A 1 95 ? -2.496 9.276 -4.441 1.00 84.56 95 GLU A CA 1
ATOM 791 C C . GLU A 1 95 ? -4.010 9.561 -4.400 1.00 84.56 95 GLU A C 1
ATOM 793 O O . GLU A 1 95 ? -4.801 8.706 -3.969 1.00 84.56 95 GLU A O 1
ATOM 798 N N . LYS A 1 96 ? -4.401 10.766 -4.842 1.00 83.81 96 LYS A N 1
ATOM 799 C CA . LYS A 1 96 ? -5.774 11.282 -4.799 1.00 83.81 96 LYS A CA 1
ATOM 800 C C . LYS A 1 96 ? -6.594 10.827 -6.004 1.00 83.81 96 LYS A C 1
ATOM 802 O O . LYS A 1 96 ? -7.795 10.623 -5.856 1.00 83.81 96 LYS A O 1
ATOM 807 N N . ARG A 1 97 ? -5.972 10.679 -7.177 1.00 83.44 97 ARG A N 1
ATOM 808 C CA . ARG A 1 97 ? -6.650 10.311 -8.435 1.00 83.44 97 ARG A CA 1
ATOM 809 C C . ARG A 1 97 ? -6.621 8.812 -8.727 1.00 83.44 97 ARG A C 1
ATOM 811 O O . ARG A 1 97 ? -7.511 8.301 -9.399 1.00 83.44 97 ARG A O 1
ATOM 818 N N . THR A 1 98 ? -5.632 8.094 -8.206 1.00 82.94 98 THR A N 1
ATOM 819 C CA . THR A 1 98 ? -5.421 6.67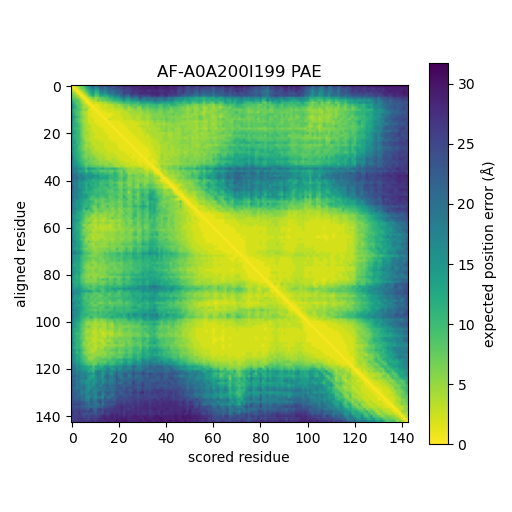5 -8.513 1.00 82.94 98 THR A CA 1
ATOM 820 C C . THR A 1 98 ? -6.338 5.794 -7.677 1.00 82.94 98 THR A C 1
ATOM 822 O O . THR A 1 98 ? -6.044 5.478 -6.524 1.00 82.94 98 THR A O 1
ATOM 825 N N . LEU A 1 99 ? -7.449 5.334 -8.245 1.00 80.00 99 LEU A N 1
ATOM 826 C CA . LEU A 1 99 ? -8.362 4.404 -7.574 1.00 80.00 99 LEU A CA 1
ATOM 827 C C . LEU A 1 99 ? -7.854 2.956 -7.662 1.00 80.00 99 LEU A C 1
ATOM 829 O O . LEU A 1 99 ? -8.386 2.127 -8.392 1.00 80.00 99 LEU A O 1
ATOM 833 N N . ILE A 1 100 ? -6.817 2.644 -6.883 1.00 85.12 100 ILE A N 1
ATOM 834 C CA . ILE A 1 100 ? -6.291 1.284 -6.714 1.00 85.12 100 ILE A CA 1
ATOM 835 C C . ILE A 1 100 ? -6.761 0.680 -5.387 1.00 85.12 100 ILE A C 1
ATOM 837 O O . ILE A 1 100 ? -6.706 1.319 -4.330 1.00 85.12 100 ILE A O 1
ATOM 841 N N . SER A 1 101 ? -7.188 -0.584 -5.447 1.00 86.81 101 SER A N 1
ATOM 842 C CA . SER A 1 101 ? -7.563 -1.365 -4.270 1.00 86.81 101 SER A CA 1
ATOM 843 C C . SER A 1 101 ? -6.336 -1.871 -3.503 1.00 86.81 101 SER A C 1
ATOM 845 O O . SER A 1 101 ? -5.264 -2.106 -4.063 1.00 86.81 101 SER A O 1
ATOM 847 N N . LEU A 1 102 ? -6.499 -2.074 -2.195 1.00 85.38 102 LEU A N 1
ATOM 848 C CA . LEU A 1 102 ? -5.413 -2.487 -1.303 1.00 85.38 102 LEU A CA 1
ATOM 849 C C . LEU A 1 102 ? -4.691 -3.783 -1.748 1.00 85.38 102 LEU A C 1
ATOM 851 O O . LEU A 1 102 ? -3.462 -3.805 -1.708 1.00 85.38 102 LEU A O 1
ATOM 855 N N . PRO A 1 103 ? -5.375 -4.840 -2.245 1.00 86.69 103 PRO A N 1
ATOM 856 C CA . PRO A 1 103 ? -4.697 -6.039 -2.748 1.00 86.69 103 PRO A CA 1
ATOM 857 C C . PRO A 1 103 ? -3.716 -5.772 -3.894 1.00 86.69 103 PRO A C 1
ATOM 859 O O . PRO A 1 103 ? -2.689 -6.441 -3.981 1.00 86.69 103 PRO A O 1
ATOM 862 N N . TYR A 1 104 ? -4.020 -4.809 -4.766 1.00 89.56 104 TYR A N 1
ATOM 863 C CA . TYR A 1 104 ? -3.124 -4.417 -5.850 1.00 89.56 104 TYR A CA 1
ATOM 864 C C . TYR A 1 104 ? -1.944 -3.587 -5.337 1.00 89.56 104 TYR A C 1
ATOM 866 O O . TYR A 1 104 ? -0.830 -3.800 -5.805 1.00 89.56 104 TYR A O 1
ATOM 874 N N . LEU A 1 105 ? -2.145 -2.732 -4.327 1.00 90.81 105 LEU A N 1
ATOM 875 C CA . LEU A 1 105 ? -1.036 -2.027 -3.671 1.00 90.81 105 LEU A CA 1
ATOM 876 C C . LEU A 1 105 ? -0.028 -2.990 -3.054 1.00 90.81 105 LEU A C 1
ATOM 878 O O . LEU A 1 105 ? 1.158 -2.835 -3.299 1.00 90.81 105 LEU A O 1
ATOM 882 N N . TYR A 1 106 ? -0.480 -4.026 -2.346 1.00 89.69 106 TYR A N 1
ATOM 883 C CA . TYR A 1 106 ? 0.434 -5.038 -1.807 1.00 89.69 106 TYR A CA 1
ATOM 884 C C . TYR A 1 106 ? 1.268 -5.730 -2.889 1.00 89.69 106 TYR A C 1
ATOM 886 O O . TYR A 1 106 ? 2.437 -6.015 -2.665 1.00 89.69 106 TYR A O 1
ATOM 894 N N . ARG A 1 107 ? 0.690 -5.994 -4.069 1.00 89.88 107 ARG A N 1
ATOM 895 C CA . ARG A 1 107 ? 1.454 -6.566 -5.189 1.00 89.88 107 ARG A CA 1
ATOM 896 C C . ARG A 1 107 ? 2.497 -5.595 -5.725 1.00 89.88 107 ARG A C 1
ATOM 898 O O . ARG A 1 107 ? 3.577 -6.035 -6.096 1.00 89.88 107 ARG A O 1
ATOM 905 N N . LEU A 1 108 ? 2.164 -4.306 -5.796 1.00 91.94 108 LEU A N 1
ATOM 906 C CA . LEU A 1 108 ? 3.122 -3.288 -6.216 1.00 91.94 108 LEU A CA 1
ATOM 907 C C . LEU A 1 108 ? 4.257 -3.143 -5.210 1.00 91.94 108 LEU A C 1
ATOM 909 O O . LEU A 1 108 ? 5.396 -3.060 -5.646 1.00 91.94 108 LEU A O 1
ATOM 913 N N . VAL A 1 109 ? 3.959 -3.157 -3.907 1.00 91.50 109 VAL A N 1
ATOM 914 C CA . VAL A 1 109 ? 4.982 -3.091 -2.854 1.00 91.50 109 VAL A CA 1
ATOM 915 C C . VAL A 1 109 ? 5.940 -4.279 -2.953 1.00 91.50 109 VAL A C 1
ATOM 917 O O . VAL A 1 109 ? 7.139 -4.065 -3.087 1.00 91.50 109 VAL A O 1
ATOM 920 N N . ASP A 1 110 ? 5.421 -5.510 -3.013 1.00 90.06 110 ASP A N 1
ATOM 921 C CA . ASP A 1 110 ? 6.250 -6.711 -3.198 1.00 90.06 110 ASP A CA 1
ATOM 922 C C . ASP A 1 110 ? 7.139 -6.601 -4.455 1.00 90.06 110 ASP A C 1
ATOM 924 O O . ASP A 1 110 ? 8.321 -6.937 -4.426 1.00 90.06 110 ASP A O 1
ATOM 928 N N . TYR A 1 111 ? 6.580 -6.101 -5.562 1.00 91.38 111 TYR A N 1
ATOM 929 C CA . TYR A 1 111 ? 7.314 -5.933 -6.814 1.00 91.38 111 TYR A CA 1
ATOM 930 C C . TYR A 1 111 ? 8.432 -4.882 -6.712 1.00 91.38 111 TYR A C 1
ATOM 932 O O . TYR A 1 111 ? 9.544 -5.131 -7.181 1.00 91.38 111 TYR A O 1
ATOM 940 N N . VAL A 1 112 ? 8.171 -3.714 -6.112 1.00 91.69 112 VAL A N 1
ATOM 941 C CA . VAL A 1 112 ? 9.205 -2.675 -5.979 1.00 91.69 112 VAL A CA 1
ATOM 942 C C . VAL A 1 112 ? 10.282 -3.067 -4.969 1.00 91.69 112 VAL A C 1
ATOM 944 O O . VAL A 1 112 ? 11.451 -2.776 -5.211 1.00 91.69 112 VAL A O 1
ATOM 947 N N . GLU A 1 113 ? 9.931 -3.786 -3.895 1.00 88.06 113 GLU A N 1
ATOM 948 C CA . GLU A 1 113 ? 10.904 -4.367 -2.960 1.00 88.06 113 GLU A CA 1
ATOM 949 C C . GLU A 1 113 ? 11.824 -5.371 -3.678 1.00 88.06 113 GLU A C 1
ATOM 951 O O . GLU A 1 113 ? 13.045 -5.330 -3.511 1.00 88.06 113 GLU A O 1
ATOM 956 N N . GLU A 1 114 ? 11.266 -6.244 -4.522 1.00 88.75 114 GLU A N 1
ATOM 957 C CA . GLU A 1 114 ? 12.044 -7.212 -5.303 1.00 88.75 114 GLU A CA 1
ATOM 958 C C . GLU A 1 114 ? 12.977 -6.514 -6.306 1.00 88.75 114 GLU A C 1
ATOM 960 O O . GLU A 1 114 ? 14.160 -6.854 -6.402 1.00 88.75 114 GLU A O 1
ATOM 965 N N . ARG A 1 115 ? 12.487 -5.486 -7.013 1.00 87.69 115 ARG 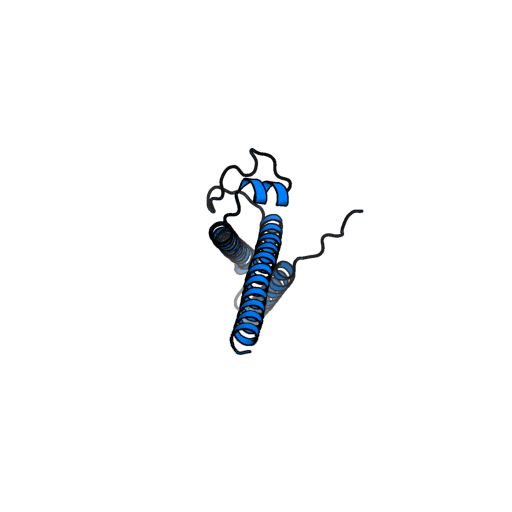A N 1
ATOM 966 C CA . ARG A 1 115 ? 13.305 -4.685 -7.942 1.00 87.69 115 ARG A CA 1
ATOM 967 C C . ARG A 1 115 ? 14.433 -3.955 -7.227 1.00 87.69 115 ARG A C 1
ATOM 969 O O . ARG A 1 115 ? 15.561 -3.968 -7.718 1.00 87.69 115 ARG A O 1
ATOM 976 N N . TYR A 1 116 ? 14.145 -3.372 -6.066 1.00 87.19 116 TYR A N 1
ATOM 977 C CA . TYR A 1 116 ? 15.148 -2.723 -5.230 1.00 87.19 116 TYR A CA 1
ATOM 978 C C . TYR A 1 116 ? 16.240 -3.707 -4.803 1.00 87.19 116 TYR A C 1
ATOM 980 O O . TYR A 1 116 ? 17.427 -3.411 -4.945 1.00 87.19 116 TYR A O 1
ATOM 988 N N . PHE A 1 117 ? 15.855 -4.903 -4.347 1.00 85.38 117 PHE A N 1
ATOM 989 C CA . PHE A 1 117 ? 16.812 -5.933 -3.952 1.00 85.38 117 PHE A CA 1
ATOM 990 C C . PHE A 1 117 ? 17.733 -6.337 -5.109 1.00 85.38 117 PHE A C 1
ATOM 992 O O . PHE A 1 117 ? 18.946 -6.419 -4.922 1.00 85.38 117 PHE A O 1
ATOM 999 N N . ILE A 1 118 ? 17.182 -6.541 -6.309 1.00 85.31 118 ILE A N 1
ATOM 1000 C CA . ILE A 1 118 ? 17.968 -6.886 -7.503 1.00 85.31 118 ILE A CA 1
ATOM 1001 C C . ILE A 1 118 ? 18.943 -5.758 -7.854 1.00 85.31 118 ILE A C 1
ATOM 1003 O O . ILE A 1 118 ? 20.137 -6.013 -8.009 1.00 85.31 118 ILE A O 1
ATOM 1007 N N . ALA A 1 119 ? 18.462 -4.513 -7.927 1.00 82.19 119 ALA A N 1
ATOM 1008 C CA . ALA A 1 119 ? 19.291 -3.362 -8.275 1.00 82.19 119 ALA A CA 1
ATOM 1009 C C . ALA A 1 119 ? 20.445 -3.163 -7.277 1.00 82.19 119 ALA A C 1
ATOM 1011 O O . ALA A 1 119 ? 21.593 -2.960 -7.679 1.00 82.19 119 ALA A O 1
ATOM 1012 N N . PHE A 1 120 ? 20.168 -3.288 -5.976 1.00 78.75 120 PHE A N 1
ATOM 1013 C CA . PHE A 1 120 ? 21.183 -3.141 -4.935 1.00 78.75 120 PHE A CA 1
ATOM 1014 C C . PHE A 1 120 ? 22.178 -4.310 -4.922 1.00 78.75 120 PHE A C 1
ATOM 1016 O O . PHE A 1 120 ? 23.384 -4.101 -4.782 1.00 78.75 120 PHE A O 1
ATOM 1023 N N . HIS A 1 121 ? 21.702 -5.543 -5.114 1.00 75.88 121 HIS A N 1
ATOM 1024 C CA . HIS A 1 121 ? 22.566 -6.721 -5.175 1.00 75.88 121 HIS A CA 1
ATOM 1025 C C . HIS A 1 121 ? 23.500 -6.682 -6.395 1.00 75.88 121 HIS A C 1
ATOM 1027 O O . HIS A 1 121 ? 24.683 -7.012 -6.284 1.00 75.88 121 HIS A O 1
ATOM 1033 N N . GLU A 1 122 ? 23.011 -6.218 -7.547 1.00 72.44 122 GLU A N 1
ATOM 1034 C CA . GLU A 1 122 ? 23.855 -5.969 -8.716 1.00 72.44 122 GLU A CA 1
ATOM 1035 C C . GLU A 1 122 ? 24.902 -4.882 -8.459 1.00 72.44 122 GLU A C 1
ATOM 1037 O O . GLU A 1 122 ? 26.059 -5.055 -8.846 1.00 72.44 122 GLU A O 1
ATOM 1042 N N . HIS A 1 123 ? 24.523 -3.781 -7.802 1.00 68.44 123 HIS A N 1
ATOM 1043 C CA . HIS A 1 123 ? 25.449 -2.692 -7.488 1.00 68.44 123 HIS A CA 1
ATOM 1044 C C . HIS A 1 123 ? 26.57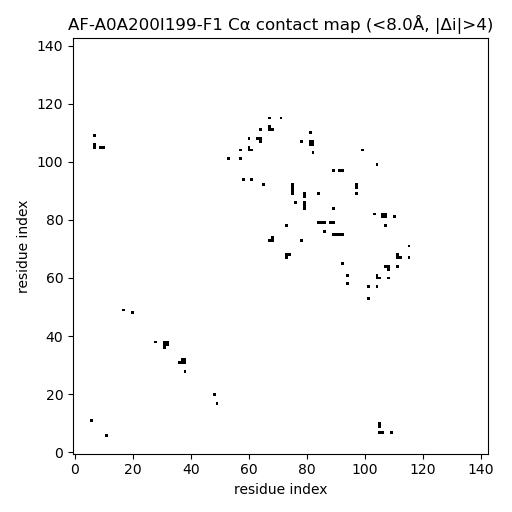5 -3.168 -6.563 1.00 68.44 123 HIS A C 1
ATOM 1046 O O . HIS A 1 123 ? 27.755 -2.949 -6.843 1.00 68.44 123 HIS A O 1
ATOM 1052 N N . TYR A 1 124 ? 26.224 -3.914 -5.512 1.00 72.56 124 TYR A N 1
ATOM 1053 C CA . TYR A 1 124 ? 27.193 -4.476 -4.575 1.00 72.56 124 TYR A CA 1
ATOM 1054 C C . TYR A 1 124 ? 28.143 -5.477 -5.246 1.00 72.56 124 TYR A C 1
ATOM 1056 O O . TYR A 1 124 ? 29.356 -5.427 -5.037 1.00 72.56 124 TYR A O 1
ATOM 1064 N N . ASN A 1 125 ? 27.623 -6.362 -6.101 1.00 70.19 125 ASN A N 1
ATOM 1065 C CA . ASN A 1 125 ? 28.455 -7.327 -6.822 1.00 70.19 125 ASN A CA 1
ATOM 1066 C C . ASN A 1 125 ? 29.410 -6.644 -7.811 1.00 70.19 125 ASN A C 1
ATOM 1068 O O . ASN A 1 125 ? 30.562 -7.067 -7.928 1.00 70.19 125 ASN A O 1
ATOM 1072 N N . LYS A 1 126 ? 28.972 -5.573 -8.489 1.00 73.94 126 LYS A N 1
ATOM 1073 C CA . LYS A 1 126 ? 29.828 -4.770 -9.377 1.00 73.94 126 LYS A CA 1
ATOM 1074 C C . LYS A 1 126 ? 30.949 -4.076 -8.600 1.00 73.94 126 LYS A C 1
ATOM 1076 O O . LYS A 1 126 ? 32.100 -4.142 -9.025 1.00 73.94 126 LYS A O 1
ATOM 1081 N N . GLU A 1 127 ? 30.656 -3.490 -7.440 1.00 73.69 127 GLU A N 1
ATOM 1082 C CA . GLU A 1 127 ? 31.676 -2.875 -6.576 1.00 73.69 127 GLU A CA 1
ATOM 1083 C C . GLU A 1 127 ? 32.666 -3.897 -6.006 1.00 73.69 127 GLU A C 1
ATOM 1085 O O . GLU A 1 127 ? 33.877 -3.670 -6.013 1.00 73.69 127 GLU A O 1
ATOM 1090 N N . ALA A 1 128 ? 32.176 -5.049 -5.543 1.00 73.00 128 ALA A N 1
ATOM 1091 C CA . ALA A 1 128 ? 33.023 -6.123 -5.036 1.00 73.00 128 ALA A CA 1
ATOM 1092 C C . ALA A 1 128 ? 33.924 -6.710 -6.137 1.00 73.00 128 ALA A C 1
ATOM 1094 O O . ALA A 1 128 ? 35.092 -7.016 -5.888 1.00 73.00 128 ALA A O 1
ATOM 1095 N N . ALA A 1 129 ? 33.407 -6.841 -7.363 1.00 71.44 129 ALA A N 1
ATOM 1096 C CA . ALA A 1 129 ? 34.189 -7.258 -8.522 1.00 71.44 129 ALA A CA 1
ATOM 1097 C C . ALA A 1 129 ? 35.246 -6.210 -8.899 1.00 71.44 129 ALA A C 1
ATOM 1099 O O . ALA A 1 129 ? 36.398 -6.577 -9.121 1.00 71.44 129 ALA A O 1
ATOM 1100 N N . ALA A 1 130 ? 34.891 -4.921 -8.901 1.00 76.19 130 ALA A N 1
ATOM 1101 C CA . ALA A 1 130 ? 35.817 -3.828 -9.188 1.00 76.19 130 ALA A CA 1
ATOM 1102 C C . ALA A 1 130 ? 36.956 -3.746 -8.160 1.00 76.19 130 ALA A C 1
ATOM 1104 O O . ALA A 1 130 ? 38.113 -3.605 -8.551 1.00 76.19 130 ALA A O 1
ATOM 1105 N N . LYS A 1 131 ? 36.664 -3.923 -6.862 1.00 76.75 131 LYS A N 1
ATOM 1106 C CA . LYS A 1 131 ? 37.695 -3.983 -5.810 1.00 76.75 131 LYS A CA 1
ATOM 1107 C C . LYS A 1 131 ? 38.649 -5.160 -6.000 1.00 76.75 131 LYS A C 1
ATOM 1109 O O . LYS A 1 131 ? 39.857 -4.961 -5.993 1.00 76.75 131 LYS A O 1
ATOM 1114 N N . LYS A 1 132 ? 38.129 -6.363 -6.267 1.00 76.31 132 LYS A N 1
ATOM 1115 C CA . LYS A 1 132 ? 38.965 -7.547 -6.543 1.00 76.31 132 LYS A CA 1
ATOM 1116 C C . LYS A 1 132 ? 39.814 -7.393 -7.806 1.00 76.31 132 LYS A C 1
ATOM 1118 O O . LYS A 1 132 ? 40.916 -7.929 -7.873 1.00 76.31 132 LYS A O 1
ATOM 1123 N N . LEU A 1 133 ? 39.303 -6.697 -8.822 1.00 76.25 133 LEU A N 1
ATOM 1124 C CA . LEU A 1 133 ? 40.046 -6.415 -10.048 1.00 76.25 133 LEU A CA 1
ATOM 1125 C C . LEU A 1 133 ? 41.162 -5.395 -9.776 1.00 76.25 133 LEU A C 1
ATOM 1127 O O . LEU A 1 133 ? 42.297 -5.622 -10.182 1.00 76.25 133 LEU A O 1
ATOM 1131 N N . ALA A 1 134 ? 40.871 -4.334 -9.019 1.00 77.44 134 ALA A N 1
ATOM 1132 C CA . ALA A 1 134 ? 41.855 -3.339 -8.596 1.00 77.44 134 ALA A CA 1
ATOM 1133 C C . ALA A 1 134 ? 42.969 -3.943 -7.720 1.00 77.44 134 ALA A C 1
ATOM 1135 O O . ALA A 1 134 ? 44.138 -3.652 -7.949 1.00 77.44 134 ALA A O 1
ATOM 1136 N N . GLU A 1 135 ? 42.638 -4.837 -6.784 1.00 75.81 135 GLU A N 1
ATOM 1137 C CA . GLU A 1 135 ? 43.620 -5.575 -5.972 1.00 75.81 135 GLU A CA 1
ATOM 1138 C C . GLU A 1 135 ? 44.525 -6.471 -6.831 1.00 75.81 135 GLU A C 1
ATOM 1140 O O . GLU A 1 135 ? 45.738 -6.496 -6.636 1.00 75.81 135 GLU A O 1
ATOM 1145 N N . LYS A 1 136 ? 43.962 -7.162 -7.832 1.00 71.12 136 LYS A N 1
ATOM 1146 C CA . LYS A 1 136 ? 44.749 -7.964 -8.783 1.00 71.12 136 LYS A CA 1
ATOM 1147 C C . LYS A 1 136 ? 45.666 -7.107 -9.650 1.00 71.12 136 LYS A C 1
ATOM 1149 O O . LYS A 1 136 ? 46.808 -7.488 -9.871 1.00 71.12 136 LYS A O 1
ATOM 1154 N N . HIS A 1 137 ? 45.191 -5.960 -10.133 1.00 68.12 137 HIS A N 1
ATOM 1155 C CA . HIS A 1 137 ? 46.028 -5.037 -10.899 1.00 68.12 137 HIS A CA 1
ATOM 1156 C C . HIS A 1 137 ? 47.135 -4.417 -10.038 1.00 68.12 137 HIS A C 1
ATOM 1158 O O . HIS A 1 137 ? 48.254 -4.289 -10.518 1.00 68.12 137 HIS A O 1
ATOM 1164 N N . ALA A 1 138 ? 46.864 -4.095 -8.771 1.00 68.56 138 ALA A N 1
ATOM 1165 C CA . ALA A 1 138 ? 47.882 -3.606 -7.844 1.00 68.56 138 ALA A CA 1
ATOM 1166 C C . ALA A 1 138 ? 48.957 -4.666 -7.542 1.00 68.56 138 ALA A C 1
ATOM 1168 O O . ALA A 1 138 ? 50.134 -4.327 -7.502 1.00 68.56 138 ALA A O 1
ATOM 1169 N N . ALA A 1 139 ? 48.567 -5.938 -7.402 1.00 65.19 139 ALA A N 1
ATOM 1170 C CA . ALA A 1 139 ? 49.496 -7.049 -7.184 1.00 65.19 139 ALA A CA 1
ATOM 1171 C C . ALA A 1 139 ? 50.373 -7.372 -8.410 1.00 65.19 139 ALA A C 1
ATOM 1173 O O . ALA A 1 139 ? 51.494 -7.833 -8.249 1.00 65.19 139 ALA A O 1
ATOM 1174 N N . VAL A 1 140 ? 49.881 -7.123 -9.630 1.00 62.25 140 VAL A N 1
ATOM 1175 C CA . VAL A 1 140 ? 50.637 -7.341 -10.882 1.00 62.25 140 VAL A CA 1
ATOM 1176 C C . VAL A 1 140 ? 51.590 -6.181 -11.202 1.00 62.25 140 VAL A C 1
ATOM 1178 O O . VAL A 1 140 ? 52.555 -6.375 -11.926 1.00 62.25 140 VAL A O 1
ATOM 1181 N N . VAL A 1 141 ? 51.333 -4.973 -10.689 1.00 59.62 141 VAL A N 1
ATOM 1182 C CA . VAL A 1 141 ? 52.203 -3.792 -10.887 1.00 59.62 141 VAL A CA 1
ATOM 1183 C C . VAL A 1 141 ? 53.333 -3.721 -9.844 1.00 59.62 141 VAL A C 1
ATOM 1185 O O . VAL A 1 141 ? 54.274 -2.951 -10.015 1.00 59.62 141 VAL A O 1
ATOM 1188 N N . SER A 1 142 ? 53.249 -4.501 -8.760 1.00 54.94 142 SER A N 1
ATOM 1189 C CA . SER A 1 142 ? 54.278 -4.581 -7.713 1.00 54.94 142 SER A CA 1
ATOM 1190 C C . SER A 1 142 ? 55.349 -5.661 -7.930 1.00 54.94 142 SER A C 1
ATOM 1192 O O . SER A 1 142 ? 56.273 -5.723 -7.120 1.00 54.94 1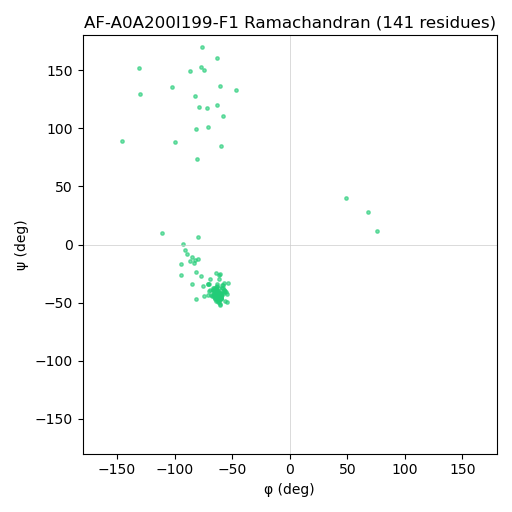42 SER A O 1
ATOM 1194 N N . ASP A 1 143 ? 55.212 -6.482 -8.975 1.00 47.44 143 ASP A N 1
ATOM 1195 C CA . ASP A 1 143 ? 56.213 -7.451 -9.463 1.00 47.44 143 ASP A CA 1
ATOM 1196 C C . ASP A 1 143 ? 56.938 -6.892 -10.701 1.00 47.44 143 ASP A C 1
ATOM 1198 O O . ASP A 1 143 ? 58.158 -7.144 -10.840 1.00 47.44 143 ASP A O 1
#

Mean predicted aligned error: 10.45 Å

Nearest PDB structures (foldseek):
  3g5g-assembly5_J  TM=6.637E-01  e=5.049E+00  Enterobacter sp. RFL1396
  3g5g-assembly1_A  TM=6.673E-01  e=5.665E+00  Enterobacter sp. RFL1396
  3g5g-assembly5_I  TM=5.714E-01  e=6.358E+00  Enterobacter sp. RFL1396
  4i6u-assembly1_A  TM=5.690E-01  e=6.735E+00  Enterobacter sp. RFL1396

Foldseek 3Di:
DPPDCDDDPVSVVLVVVVVVVLVVVVVVVVVCVVVVHDCVVCVVVSCVVVVVSQLVLLVVLLVLLVVLCVVVVPDQVNLCVLLVHDCPLCVDSDSVPRPDDPVSSSSSNVVSVVVVVVVVVVVVVVVVVVVVVVVVVVVVVVD